Protein AF-A0A4P7KZ93-F1 (afdb_monomer_lite)

Sequence (93 aa):
MQDQLNILPLKKYPYQIATFSSFLEKCGLGKIMPKMKGNFICYELACGVYINLYRNNTIQLQGNPSATSVIEKILKTHLPHYSPPKNDSPPAD

Structure (mmCIF, N/CA/C/O backbone):
data_AF-A0A4P7KZ93-F1
#
_entry.id   AF-A0A4P7KZ93-F1
#
loop_
_atom_site.group_PDB
_atom_site.id
_atom_site.type_symbol
_atom_site.label_atom_id
_atom_site.label_alt_id
_atom_site.label_comp_id
_atom_site.label_asym_id
_atom_site.label_entity_id
_atom_site.label_seq_id
_atom_site.pdbx_PDB_ins_code
_atom_site.Cartn_x
_atom_site.Cartn_y
_atom_site.Cartn_z
_atom_site.occupancy
_atom_site.B_iso_or_equiv
_atom_site.auth_seq_id
_atom_site.auth_comp_id
_atom_site.auth_asym_id
_atom_site.auth_atom_id
_atom_site.pdbx_PDB_model_num
ATOM 1 N N . MET A 1 1 ? 20.112 -14.716 -10.294 1.00 46.25 1 MET A N 1
ATOM 2 C CA . MET A 1 1 ? 20.156 -13.780 -9.152 1.00 46.25 1 MET A CA 1
ATOM 3 C C . MET A 1 1 ? 18.859 -13.995 -8.401 1.00 46.25 1 MET A C 1
ATOM 5 O O . MET A 1 1 ? 17.826 -13.965 -9.047 1.00 46.25 1 MET A O 1
ATOM 9 N N . GLN A 1 2 ? 18.894 -14.359 -7.119 1.00 50.12 2 GLN A N 1
ATOM 10 C CA . GLN A 1 2 ? 17.660 -14.456 -6.337 1.00 50.12 2 GLN A CA 1
ATOM 11 C C . GLN A 1 2 ? 17.134 -13.032 -6.171 1.00 50.12 2 GLN A C 1
ATOM 13 O O . GLN A 1 2 ? 17.782 -12.234 -5.496 1.00 50.12 2 GLN A O 1
ATOM 18 N N . ASP A 1 3 ? 16.023 -12.699 -6.826 1.00 56.50 3 ASP A N 1
ATOM 19 C CA . ASP A 1 3 ? 15.294 -11.460 -6.574 1.00 56.50 3 ASP A CA 1
ATOM 20 C C . ASP A 1 3 ? 14.929 -11.426 -5.091 1.00 56.50 3 ASP A C 1
ATOM 22 O O . ASP A 1 3 ? 13.999 -12.091 -4.631 1.00 56.50 3 ASP A O 1
ATOM 26 N N . GLN A 1 4 ? 15.742 -10.721 -4.309 1.00 64.31 4 GLN A N 1
ATOM 27 C CA . GLN A 1 4 ? 15.561 -10.600 -2.876 1.00 64.31 4 GLN A CA 1
ATOM 28 C C . GLN A 1 4 ? 14.325 -9.720 -2.665 1.00 64.31 4 GLN A C 1
ATOM 30 O O . GLN A 1 4 ? 14.389 -8.492 -2.733 1.00 64.31 4 GLN A O 1
ATOM 35 N N . LEU A 1 5 ? 13.167 -10.359 -2.505 1.00 71.94 5 LEU A N 1
ATOM 36 C CA . LEU A 1 5 ? 11.923 -9.670 -2.195 1.00 71.94 5 LEU A CA 1
ATOM 37 C C . LEU A 1 5 ? 12.044 -9.090 -0.788 1.00 71.94 5 LEU A C 1
ATOM 39 O O . LEU A 1 5 ? 12.118 -9.823 0.197 1.00 71.94 5 LEU A O 1
ATOM 43 N N . ASN A 1 6 ? 12.056 -7.765 -0.701 1.00 81.94 6 ASN A N 1
ATOM 44 C CA . ASN A 1 6 ? 12.020 -7.061 0.565 1.00 81.94 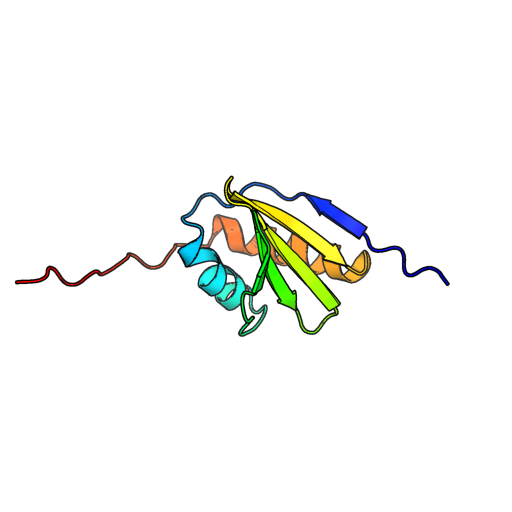6 ASN A CA 1
ATOM 45 C C . ASN A 1 6 ? 10.599 -7.116 1.131 1.00 81.94 6 ASN A C 1
ATOM 47 O O . ASN A 1 6 ? 9.636 -6.902 0.391 1.00 81.94 6 ASN A O 1
ATOM 51 N N . ILE A 1 7 ? 10.475 -7.370 2.433 1.00 86.75 7 ILE A N 1
ATOM 52 C CA . ILE A 1 7 ? 9.207 -7.313 3.165 1.00 86.75 7 ILE A CA 1
ATOM 53 C C . ILE A 1 7 ? 9.338 -6.211 4.207 1.00 86.75 7 ILE A C 1
ATOM 55 O O . ILE A 1 7 ? 10.098 -6.340 5.164 1.00 86.75 7 ILE A O 1
ATOM 59 N N . LEU A 1 8 ? 8.585 -5.130 4.025 1.00 87.12 8 LEU A N 1
ATOM 60 C CA . LEU A 1 8 ? 8.663 -3.950 4.874 1.00 87.12 8 LEU A CA 1
ATOM 61 C C . LEU A 1 8 ? 7.324 -3.708 5.584 1.00 87.12 8 LEU A C 1
ATOM 63 O O . LEU A 1 8 ? 6.355 -3.293 4.938 1.00 87.12 8 LEU A O 1
ATOM 67 N N . PRO A 1 9 ? 7.234 -3.945 6.903 1.00 85.69 9 PRO A N 1
ATOM 68 C CA . PRO A 1 9 ? 6.072 -3.539 7.677 1.00 85.69 9 PRO A CA 1
ATOM 69 C C . PRO A 1 9 ? 6.056 -2.014 7.848 1.00 85.69 9 PRO A C 1
ATOM 71 O O . PRO A 1 9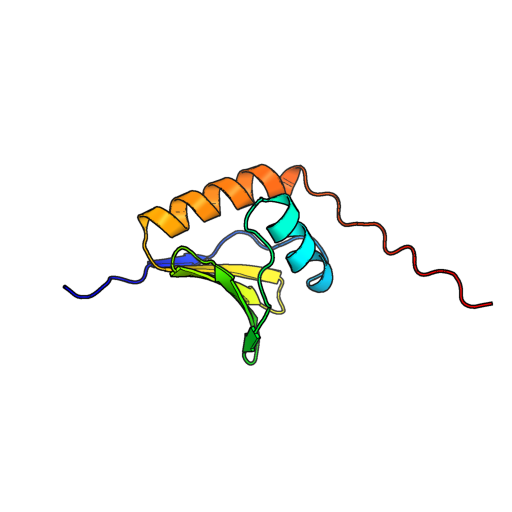 ? 7.062 -1.399 8.199 1.00 85.69 9 PRO A O 1
ATOM 74 N N . LEU A 1 10 ? 4.898 -1.399 7.626 1.00 86.25 10 LEU A N 1
ATOM 75 C CA . LEU A 1 10 ? 4.672 0.033 7.808 1.00 86.25 10 LEU A CA 1
ATOM 76 C C . LEU A 1 10 ? 3.787 0.313 9.026 1.00 86.25 10 LEU A C 1
ATOM 78 O O . LEU A 1 10 ? 3.208 -0.585 9.643 1.00 86.25 10 LEU A O 1
ATOM 82 N N . LYS A 1 11 ? 3.660 1.604 9.365 1.00 82.31 11 LYS A N 1
ATOM 83 C CA . LYS A 1 11 ? 2.690 2.063 10.365 1.00 82.31 11 LYS A CA 1
ATOM 84 C C . LYS A 1 11 ? 1.272 1.642 9.975 1.00 82.31 11 LYS A C 1
ATOM 86 O O . LYS A 1 11 ? 0.936 1.531 8.796 1.00 82.31 11 LYS A O 1
ATOM 91 N N . LYS A 1 12 ? 0.439 1.442 10.995 1.00 88.56 12 LYS A N 1
ATOM 92 C CA . LYS A 1 12 ? -0.968 1.091 10.814 1.00 88.56 12 LYS A CA 1
ATOM 93 C C . LYS A 1 12 ? -1.723 2.197 10.082 1.00 88.56 12 LYS A C 1
ATOM 95 O O . LYS A 1 12 ? -1.520 3.379 10.355 1.00 88.56 12 LYS A O 1
ATOM 100 N N . TYR A 1 13 ? -2.622 1.789 9.197 1.00 89.69 13 TYR A N 1
ATOM 101 C CA . TYR A 1 13 ? -3.580 2.668 8.550 1.00 89.69 13 TYR A CA 1
ATOM 102 C C . TYR A 1 13 ? -4.659 3.089 9.564 1.00 89.69 13 TYR A C 1
ATOM 104 O O . TYR A 1 13 ? -5.384 2.230 10.059 1.00 89.69 13 TYR A O 1
ATOM 112 N N . PRO A 1 14 ? -4.801 4.375 9.914 1.00 88.00 14 PRO A N 1
ATOM 113 C CA . PRO A 1 14 ? -5.677 4.784 11.012 1.00 88.00 14 PRO A CA 1
ATOM 114 C C . PRO A 1 14 ? -7.169 4.835 10.633 1.00 88.00 14 PRO A C 1
ATOM 116 O O . PRO A 1 14 ? -8.002 5.063 11.504 1.00 88.00 14 PRO A O 1
ATOM 119 N N . TYR A 1 15 ? -7.518 4.625 9.359 1.00 89.00 15 TYR A N 1
ATOM 120 C CA . TYR A 1 15 ? -8.892 4.713 8.854 1.00 89.00 15 TYR A CA 1
ATOM 121 C C . TYR A 1 15 ? -9.483 3.333 8.535 1.00 89.00 15 TYR A C 1
ATOM 123 O O . TYR A 1 15 ? -8.809 2.307 8.632 1.00 89.00 15 TYR A O 1
ATOM 131 N N . GLN A 1 16 ? -10.760 3.293 8.154 1.00 88.12 16 GLN A N 1
ATOM 132 C CA . GLN A 1 16 ? -11.436 2.047 7.796 1.00 88.12 16 GLN A CA 1
ATOM 133 C C . GLN A 1 16 ? -10.770 1.369 6.591 1.00 88.12 16 GLN A C 1
ATOM 135 O O . GLN A 1 16 ? -10.421 2.016 5.612 1.00 88.12 16 GLN A O 1
ATOM 140 N N . ILE A 1 17 ? -10.656 0.041 6.617 1.00 88.31 17 ILE A N 1
ATOM 141 C CA . ILE A 1 17 ? -10.017 -0.743 5.544 1.00 88.31 17 ILE A CA 1
ATOM 142 C C . ILE A 1 17 ? -10.635 -0.462 4.164 1.00 88.31 17 ILE A C 1
ATOM 144 O O . ILE A 1 17 ? -9.911 -0.396 3.171 1.00 88.31 17 ILE A O 1
ATOM 148 N N . ALA A 1 18 ? -11.952 -0.242 4.106 1.00 86.31 18 ALA A N 1
ATOM 149 C CA . ALA A 1 18 ? -12.672 0.065 2.872 1.00 86.31 18 ALA A CA 1
ATOM 150 C C . ALA A 1 18 ? -12.170 1.348 2.181 1.00 86.31 18 ALA A C 1
ATOM 152 O O . ALA A 1 18 ? -12.176 1.422 0.956 1.00 86.31 18 ALA A O 1
ATOM 153 N N . THR A 1 19 ? -11.665 2.332 2.937 1.00 89.44 19 THR A N 1
ATOM 154 C CA . THR A 1 19 ? -11.159 3.596 2.370 1.00 89.44 19 THR A CA 1
ATOM 155 C C . THR A 1 19 ? -9.744 3.472 1.811 1.00 89.44 19 THR A C 1
ATOM 157 O O . THR A 1 19 ? -9.253 4.394 1.159 1.00 89.44 19 THR A O 1
ATOM 160 N N . PHE A 1 20 ? -9.066 2.344 2.040 1.00 89.62 20 PHE A N 1
ATOM 161 C CA . PHE A 1 20 ? -7.668 2.188 1.659 1.00 89.62 20 PHE A CA 1
ATOM 162 C C . PHE A 1 20 ? -7.454 2.218 0.147 1.00 89.62 20 PHE A C 1
ATOM 164 O O . PHE A 1 20 ? -6.488 2.818 -0.308 1.00 89.62 20 PHE A O 1
ATOM 171 N N . SER A 1 21 ? -8.374 1.652 -0.640 1.00 88.38 21 SER A N 1
ATOM 172 C CA . SER A 1 21 ? -8.294 1.714 -2.109 1.00 88.38 21 SER A CA 1
ATOM 173 C C . SER A 1 21 ? -8.251 3.168 -2.589 1.00 88.38 21 SER A C 1
ATOM 175 O O . SER A 1 21 ? -7.327 3.564 -3.294 1.00 88.38 21 SER A O 1
ATOM 177 N N . SER A 1 22 ? -9.162 4.003 -2.080 1.00 88.38 22 SER A N 1
ATOM 178 C CA . SER A 1 22 ? -9.205 5.433 -2.401 1.00 88.38 22 SER A CA 1
ATOM 179 C C . SER A 1 22 ? -7.994 6.203 -1.873 1.00 88.38 22 SER A C 1
ATOM 181 O O . SER A 1 22 ? -7.591 7.209 -2.454 1.00 88.38 22 SER A O 1
ATOM 183 N N . PHE A 1 23 ? -7.399 5.763 -0.762 1.00 89.56 23 PHE A N 1
ATOM 184 C CA . PHE A 1 23 ? -6.122 6.302 -0.299 1.00 89.56 23 PHE A CA 1
ATOM 185 C C . PHE A 1 23 ? -4.988 6.015 -1.283 1.00 89.56 23 PHE A C 1
ATOM 187 O O . PHE A 1 23 ? -4.257 6.941 -1.628 1.00 89.56 23 PHE A O 1
ATOM 194 N N . LEU A 1 24 ? -4.868 4.781 -1.777 1.00 90.31 24 LEU A N 1
ATOM 195 C CA . LEU A 1 24 ? -3.855 4.428 -2.774 1.00 90.31 24 LEU A CA 1
ATOM 196 C C . LEU A 1 24 ? -4.046 5.216 -4.079 1.00 90.31 24 LEU A C 1
ATOM 198 O O . LEU A 1 24 ? -3.069 5.703 -4.647 1.00 90.31 24 LEU A O 1
ATOM 202 N N . GLU A 1 25 ? -5.292 5.428 -4.506 1.00 88.19 25 GLU A N 1
ATOM 203 C CA . GLU A 1 25 ? -5.607 6.278 -5.660 1.00 88.19 25 GLU A CA 1
ATOM 204 C C . GLU A 1 25 ? -5.164 7.734 -5.435 1.00 88.19 25 GLU A C 1
ATOM 206 O O . GLU A 1 25 ? -4.497 8.310 -6.294 1.00 88.19 25 GLU A O 1
ATOM 211 N N . LYS A 1 26 ? -5.432 8.317 -4.253 1.00 87.56 26 LYS A N 1
ATOM 212 C CA . LYS A 1 26 ? -4.946 9.667 -3.892 1.00 87.56 26 LYS A CA 1
ATOM 213 C C . LYS A 1 26 ? -3.422 9.763 -3.785 1.00 87.56 26 LYS A C 1
ATOM 215 O O . LYS A 1 26 ? -2.877 10.854 -3.927 1.00 87.56 26 LYS A O 1
ATOM 220 N N . CYS A 1 27 ? -2.741 8.650 -3.529 1.00 87.94 27 CYS A N 1
ATOM 221 C CA . CYS A 1 27 ? -1.282 8.567 -3.557 1.00 87.94 27 CYS A CA 1
ATOM 222 C C . CYS A 1 27 ? -0.714 8.519 -4.987 1.00 87.94 27 CYS A C 1
ATOM 224 O O . CYS A 1 27 ? 0.501 8.457 -5.151 1.00 87.94 27 CYS A O 1
ATOM 226 N N . GLY A 1 28 ? -1.563 8.492 -6.022 1.00 87.31 28 GLY A N 1
ATOM 227 C CA . GLY A 1 28 ? -1.128 8.355 -7.411 1.00 87.31 28 GLY A CA 1
ATOM 228 C C . GLY A 1 28 ? -0.665 6.942 -7.771 1.00 87.31 28 GLY A C 1
ATOM 229 O O . GLY A 1 28 ? -0.020 6.756 -8.798 1.00 87.31 28 GLY A O 1
ATOM 230 N N . LEU A 1 29 ? -0.998 5.931 -6.957 1.00 84.94 29 LEU A N 1
ATOM 231 C CA . LEU A 1 29 ? -0.599 4.536 -7.189 1.00 84.94 29 LEU A CA 1
ATOM 232 C C . LEU A 1 29 ? -1.504 3.805 -8.199 1.00 84.94 29 LEU A C 1
ATOM 234 O O . LEU A 1 29 ? -1.326 2.613 -8.449 1.00 84.94 29 LEU A O 1
ATOM 238 N N . GLY A 1 30 ? -2.428 4.539 -8.823 1.00 71.94 30 GLY A N 1
ATOM 239 C CA . GLY A 1 30 ? -3.316 4.054 -9.873 1.00 71.94 30 GLY A CA 1
ATOM 240 C C . GLY A 1 30 ? -4.505 3.250 -9.349 1.00 71.94 30 GLY A C 1
ATOM 241 O O . GLY A 1 30 ? -4.693 3.064 -8.147 1.00 71.94 30 GLY A O 1
ATOM 242 N N . LYS A 1 31 ? -5.330 2.777 -10.288 1.00 66.00 31 LYS A N 1
ATOM 243 C CA . LYS A 1 31 ? -6.500 1.945 -9.998 1.00 66.00 31 LYS A CA 1
ATOM 244 C C . LYS A 1 31 ? -6.037 0.511 -9.762 1.00 66.00 31 LYS A C 1
ATOM 246 O O . LYS A 1 31 ? -5.769 -0.227 -10.707 1.00 66.00 31 LYS A O 1
ATOM 251 N N . ILE A 1 32 ? -5.902 0.137 -8.497 1.00 80.94 32 ILE A N 1
ATOM 252 C CA . ILE A 1 32 ? -5.390 -1.176 -8.106 1.00 80.94 32 ILE A CA 1
ATOM 253 C C . ILE A 1 32 ? -6.571 -2.091 -7.810 1.00 80.94 32 ILE A C 1
ATOM 255 O O . ILE A 1 32 ? -7.455 -1.723 -7.039 1.00 80.94 32 ILE A O 1
ATOM 259 N N . MET A 1 33 ? -6.595 -3.287 -8.399 1.00 77.00 33 MET A N 1
ATOM 260 C CA . MET A 1 33 ? -7.622 -4.277 -8.074 1.00 77.00 33 MET A CA 1
ATOM 261 C C . MET A 1 33 ? -7.251 -5.002 -6.771 1.00 77.00 33 MET A C 1
ATOM 263 O O . MET A 1 33 ? -6.252 -5.729 -6.755 1.00 77.00 33 MET A O 1
ATOM 267 N N . PRO A 1 34 ? -8.025 -4.840 -5.681 1.00 84.12 34 PRO A N 1
ATOM 268 C CA . PRO A 1 34 ? -7.785 -5.577 -4.450 1.00 84.12 34 PRO A CA 1
ATOM 269 C C . PRO A 1 34 ? -8.056 -7.070 -4.656 1.00 84.12 34 PRO A C 1
ATOM 271 O O . PRO A 1 34 ? -9.135 -7.469 -5.091 1.00 84.12 34 PRO A O 1
ATOM 274 N N . LYS A 1 35 ? -7.094 -7.912 -4.282 1.00 86.88 35 LYS A N 1
ATOM 275 C CA . LYS A 1 35 ? -7.248 -9.369 -4.200 1.00 86.88 35 LYS A CA 1
ATOM 276 C C . LYS A 1 35 ? -7.313 -9.769 -2.731 1.00 86.88 35 LYS A C 1
ATOM 278 O O . LYS A 1 35 ? -6.337 -9.621 -1.996 1.00 86.88 35 LYS A O 1
ATOM 283 N N . MET A 1 36 ? -8.453 -10.287 -2.283 1.00 85.44 36 MET A N 1
ATOM 284 C CA . MET A 1 36 ? -8.587 -10.779 -0.912 1.00 85.44 36 MET A CA 1
ATOM 285 C C . MET A 1 36 ? -7.813 -12.096 -0.755 1.00 85.44 36 MET A C 1
ATOM 287 O O . MET A 1 36 ? -8.071 -13.061 -1.470 1.00 85.44 36 MET A O 1
ATOM 291 N N . LYS A 1 37 ? -6.851 -12.137 0.173 1.00 82.75 37 LYS A N 1
ATOM 292 C CA . LYS A 1 37 ? -6.034 -13.320 0.475 1.00 82.75 37 LYS A CA 1
ATOM 293 C C . LYS A 1 37 ? -6.093 -13.620 1.969 1.00 82.75 37 LYS A C 1
ATOM 295 O O . LYS A 1 37 ? -5.308 -13.100 2.759 1.00 82.75 37 LYS A O 1
ATOM 300 N N . GLY A 1 38 ? -7.047 -14.465 2.358 1.00 85.31 38 GLY A N 1
ATOM 301 C CA . GLY A 1 38 ? -7.239 -14.898 3.743 1.00 85.31 38 GLY A CA 1
ATOM 302 C C . GLY A 1 38 ? -7.454 -13.723 4.704 1.00 85.31 38 GLY A C 1
ATOM 303 O O . GLY A 1 38 ? -8.551 -13.169 4.790 1.00 85.31 38 GLY A O 1
ATOM 304 N N . ASN A 1 39 ? -6.387 -13.342 5.414 1.00 87.06 39 ASN A N 1
ATOM 305 C CA . ASN A 1 39 ? -6.402 -12.327 6.473 1.00 87.06 39 ASN A CA 1
ATOM 306 C C . ASN A 1 39 ? -5.962 -10.922 6.027 1.00 87.06 39 ASN A C 1
ATOM 308 O O . ASN A 1 39 ? -5.937 -10.004 6.855 1.00 87.06 39 ASN A O 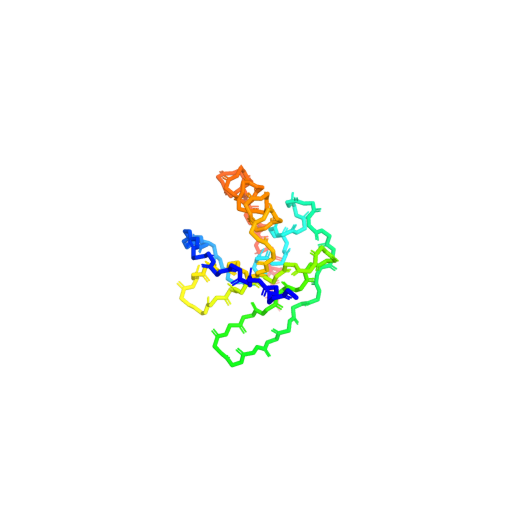1
ATOM 312 N N . PHE A 1 40 ? -5.626 -10.735 4.751 1.00 90.06 40 PHE A N 1
ATOM 313 C CA . PHE A 1 40 ? -5.248 -9.436 4.202 1.00 90.06 40 PHE A CA 1
ATOM 314 C C . PHE A 1 40 ? -5.853 -9.191 2.820 1.00 90.06 40 PHE A C 1
ATOM 316 O O . PHE A 1 4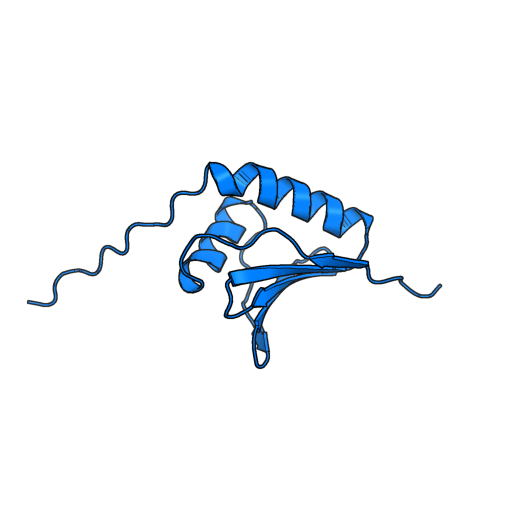0 ? -6.268 -10.110 2.111 1.00 90.06 40 PHE A O 1
ATOM 323 N N . ILE A 1 41 ? -5.893 -7.919 2.443 1.00 91.25 41 ILE A N 1
ATOM 324 C CA . ILE A 1 41 ? -6.215 -7.462 1.098 1.00 91.25 41 ILE A CA 1
ATOM 325 C C . ILE A 1 41 ? -4.896 -7.120 0.414 1.00 91.25 41 ILE A C 1
ATOM 327 O O . ILE A 1 41 ? -4.128 -6.302 0.918 1.00 91.25 41 ILE A O 1
ATOM 331 N N . CYS A 1 42 ? -4.619 -7.781 -0.702 1.00 91.69 42 CYS A N 1
ATOM 332 C CA . CYS A 1 42 ? -3.416 -7.589 -1.495 1.00 91.69 42 CYS A CA 1
ATOM 333 C C . CYS A 1 42 ? -3.705 -6.623 -2.645 1.00 91.69 42 CYS A C 1
ATOM 335 O O . CYS A 1 42 ? -4.636 -6.839 -3.418 1.00 91.69 42 CYS A O 1
ATOM 337 N N . TYR A 1 43 ? -2.889 -5.586 -2.764 1.00 91.25 43 TYR A N 1
ATOM 338 C CA . TYR A 1 43 ? -2.938 -4.586 -3.819 1.00 91.25 43 TYR A CA 1
ATOM 339 C C . TYR A 1 43 ? -1.648 -4.695 -4.629 1.00 91.25 43 TYR A C 1
ATOM 341 O O . TYR A 1 43 ? -0.562 -4.415 -4.125 1.00 91.25 43 TYR A O 1
ATOM 349 N N . GLU A 1 44 ? -1.762 -5.147 -5.870 1.00 90.25 44 GLU A N 1
ATOM 350 C CA . GLU A 1 44 ? -0.631 -5.366 -6.771 1.00 90.25 44 GLU A CA 1
ATOM 351 C C . GLU A 1 44 ? -0.391 -4.115 -7.623 1.00 90.25 44 GLU A C 1
ATOM 353 O O . GLU A 1 44 ? -1.253 -3.714 -8.403 1.00 90.25 44 GLU A O 1
ATOM 358 N N . LEU A 1 45 ? 0.768 -3.477 -7.454 1.00 87.56 45 LEU A N 1
ATOM 359 C CA . LEU A 1 45 ? 1.176 -2.328 -8.258 1.00 87.56 45 LEU A CA 1
ATOM 360 C C . LEU A 1 45 ? 1.850 -2.783 -9.555 1.00 87.56 45 LEU A C 1
ATOM 362 O O . LEU A 1 45 ? 2.585 -3.770 -9.569 1.00 87.56 45 LEU A O 1
ATOM 366 N N . ALA A 1 46 ? 1.719 -1.978 -10.613 1.00 84.00 46 ALA A N 1
ATOM 367 C CA . ALA A 1 46 ? 2.377 -2.221 -11.902 1.00 84.00 46 ALA A CA 1
ATOM 368 C C . ALA A 1 46 ? 3.913 -2.320 -11.798 1.00 84.00 46 ALA A C 1
ATOM 370 O O . ALA A 1 46 ? 4.548 -3.011 -12.588 1.00 84.00 46 ALA A O 1
ATOM 371 N N . CYS A 1 47 ? 4.515 -1.679 -10.791 1.00 82.94 47 CYS A N 1
ATOM 372 C CA . CYS A 1 47 ? 5.956 -1.725 -10.525 1.00 82.94 47 CYS A CA 1
ATOM 373 C C . CYS A 1 47 ? 6.430 -3.033 -9.852 1.00 82.94 47 CYS A C 1
ATOM 375 O O . CYS A 1 47 ? 7.568 -3.094 -9.389 1.00 82.94 47 CYS A O 1
ATOM 377 N N . GLY A 1 48 ? 5.565 -4.046 -9.717 1.00 85.19 48 GLY A N 1
ATOM 378 C CA . GLY A 1 48 ? 5.896 -5.321 -9.069 1.00 85.19 48 GLY A CA 1
ATOM 379 C C . GLY A 1 48 ? 5.982 -5.249 -7.539 1.00 85.19 48 GLY A C 1
ATOM 380 O O . GLY A 1 48 ? 6.575 -6.124 -6.908 1.00 85.19 48 GLY A O 1
ATOM 381 N N . VAL A 1 49 ? 5.417 -4.198 -6.934 1.00 89.81 49 VAL A N 1
ATOM 382 C CA . VAL A 1 49 ? 5.282 -4.060 -5.477 1.00 89.81 49 VAL A CA 1
ATOM 383 C C . VAL A 1 49 ? 3.870 -4.452 -5.067 1.00 89.81 49 VAL A C 1
ATOM 385 O O . VAL A 1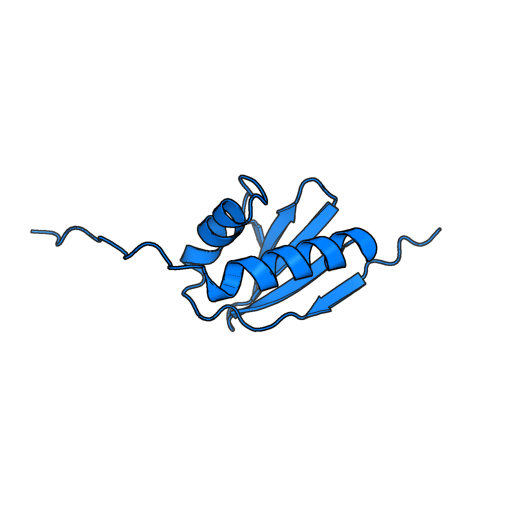 49 ? 2.890 -3.991 -5.641 1.00 89.81 49 VAL A O 1
ATOM 388 N N . TYR A 1 50 ? 3.772 -5.259 -4.025 1.00 91.25 50 TYR A N 1
ATOM 389 C CA . TYR A 1 50 ? 2.531 -5.673 -3.401 1.00 91.25 50 TYR A CA 1
ATOM 390 C C . TYR A 1 50 ? 2.346 -4.903 -2.097 1.00 91.25 50 TYR A C 1
ATOM 392 O O . TYR A 1 50 ? 3.237 -4.875 -1.247 1.00 91.25 50 TYR A O 1
ATOM 400 N N . ILE A 1 51 ? 1.180 -4.292 -1.926 1.00 93.06 51 ILE A N 1
ATOM 401 C CA . ILE A 1 51 ? 0.756 -3.669 -0.675 1.00 93.06 51 ILE A CA 1
ATOM 402 C C . ILE A 1 51 ? -0.270 -4.598 -0.038 1.00 93.06 51 ILE A C 1
ATOM 404 O O . ILE A 1 51 ? -1.346 -4.818 -0.582 1.00 93.06 51 ILE A O 1
ATOM 408 N N . ASN A 1 52 ? 0.051 -5.149 1.121 1.00 92.75 52 ASN A N 1
ATOM 409 C CA . ASN A 1 52 ? -0.834 -6.017 1.879 1.00 92.75 52 ASN A CA 1
ATOM 410 C C . ASN A 1 52 ? -1.420 -5.220 3.045 1.00 92.75 52 ASN A C 1
ATOM 412 O O . ASN A 1 52 ? -0.681 -4.758 3.915 1.00 92.75 52 ASN A O 1
ATOM 416 N N . LEU A 1 53 ? -2.742 -5.064 3.070 1.00 93.25 53 LEU A N 1
ATOM 417 C CA . LEU A 1 53 ? -3.469 -4.470 4.187 1.00 93.25 53 LEU A CA 1
ATOM 418 C C . LEU A 1 53 ? -4.146 -5.566 5.007 1.00 93.25 53 LEU A C 1
ATOM 420 O O . LEU A 1 53 ? -5.080 -6.221 4.544 1.00 93.25 53 LEU A O 1
ATOM 424 N N . TYR A 1 54 ? -3.691 -5.748 6.238 1.00 91.94 54 TYR A N 1
ATOM 425 C CA . TYR A 1 54 ? -4.242 -6.729 7.164 1.00 91.94 54 TYR A CA 1
ATOM 426 C C . TYR A 1 54 ? -5.490 -6.201 7.879 1.00 91.94 54 TYR A C 1
ATOM 428 O O . TYR A 1 54 ? -5.678 -4.995 8.043 1.00 91.94 54 TYR A O 1
ATOM 436 N N . ARG A 1 55 ? -6.323 -7.121 8.387 1.00 88.19 55 ARG A N 1
ATOM 437 C CA . ARG A 1 55 ? -7.535 -6.793 9.168 1.00 88.19 55 ARG A CA 1
ATOM 438 C C . ARG A 1 55 ? -7.283 -5.960 10.429 1.00 88.19 55 ARG A C 1
ATOM 440 O O . ARG A 1 55 ? -8.189 -5.294 10.902 1.00 88.19 55 ARG A O 1
ATOM 447 N N . ASN A 1 56 ? -6.069 -6.000 10.971 1.00 89.69 56 ASN A N 1
ATOM 448 C CA . ASN A 1 56 ? -5.639 -5.190 12.116 1.00 89.69 56 ASN A CA 1
ATOM 449 C C . ASN A 1 56 ? -5.074 -3.817 11.703 1.00 89.69 56 ASN A C 1
ATOM 451 O O . ASN A 1 56 ? -4.347 -3.191 12.483 1.00 89.69 56 ASN A O 1
ATOM 455 N N . ASN A 1 57 ? -5.355 -3.397 10.468 1.00 89.88 57 ASN A N 1
ATOM 456 C CA . ASN A 1 57 ? -4.903 -2.163 9.844 1.00 89.88 57 ASN A CA 1
ATOM 457 C C . ASN A 1 57 ? -3.390 -2.071 9.609 1.00 89.88 57 ASN A C 1
ATOM 459 O O . ASN A 1 57 ? -2.889 -1.007 9.244 1.00 89.88 57 ASN A O 1
ATOM 463 N N . THR A 1 58 ? -2.635 -3.153 9.791 1.00 92.19 58 THR A N 1
ATOM 464 C CA . THR A 1 58 ? -1.211 -3.161 9.453 1.00 92.19 58 THR A CA 1
ATOM 465 C C . THR A 1 58 ? -1.038 -3.135 7.939 1.00 92.19 58 THR A C 1
ATOM 467 O O . THR A 1 58 ? -1.667 -3.912 7.221 1.00 92.19 58 THR A O 1
ATOM 470 N N . ILE A 1 59 ? -0.162 -2.252 7.462 1.00 92.88 59 ILE A N 1
ATOM 471 C CA . ILE A 1 59 ? 0.259 -2.196 6.064 1.00 92.88 59 ILE A CA 1
ATOM 472 C C . ILE A 1 59 ? 1.610 -2.909 5.960 1.00 92.88 59 ILE A C 1
ATOM 474 O O . ILE A 1 59 ? 2.508 -2.661 6.762 1.00 92.88 59 ILE A O 1
ATOM 478 N N . GLN A 1 60 ? 1.774 -3.769 4.964 1.00 93.81 60 GLN A N 1
ATOM 479 C CA . GLN A 1 60 ? 3.045 -4.403 4.629 1.00 93.81 60 GLN A CA 1
ATOM 480 C C . GLN A 1 60 ? 3.320 -4.207 3.143 1.00 93.81 60 GLN A C 1
ATOM 482 O O . GLN A 1 60 ? 2.459 -4.485 2.314 1.00 93.81 60 GLN A O 1
ATOM 487 N N . LEU A 1 61 ? 4.526 -3.767 2.806 1.00 93.00 61 LEU A N 1
ATOM 488 C CA . LEU A 1 61 ? 5.011 -3.738 1.433 1.00 93.00 61 LEU A CA 1
ATOM 489 C C . LEU A 1 61 ? 5.839 -4.985 1.156 1.00 93.00 61 LEU A C 1
ATOM 491 O O . LEU A 1 61 ? 6.600 -5.433 2.012 1.00 93.00 61 LEU A O 1
ATOM 495 N N . GLN A 1 62 ? 5.708 -5.529 -0.043 1.00 91.19 62 GLN A N 1
ATOM 496 C CA . GLN A 1 62 ? 6.506 -6.649 -0.512 1.00 91.19 62 GLN A CA 1
ATOM 497 C C . GLN A 1 62 ? 6.927 -6.399 -1.957 1.00 91.19 62 GLN A C 1
ATOM 499 O O . GLN A 1 62 ? 6.093 -6.046 -2.781 1.00 91.19 62 GLN A O 1
ATOM 504 N N . GLY A 1 63 ? 8.202 -6.568 -2.292 1.00 89.56 63 GLY A N 1
ATOM 505 C CA . GLY A 1 63 ? 8.679 -6.332 -3.657 1.00 89.56 63 GLY A CA 1
ATOM 506 C C . GLY A 1 63 ? 10.152 -5.962 -3.710 1.00 89.56 63 GLY A C 1
ATOM 507 O O . GLY A 1 63 ? 10.896 -6.193 -2.759 1.00 89.56 63 GLY A O 1
ATOM 508 N N . ASN A 1 64 ? 10.573 -5.359 -4.821 1.00 89.12 64 ASN A N 1
ATOM 509 C CA . ASN A 1 64 ? 11.939 -4.862 -4.967 1.00 89.12 64 ASN A CA 1
ATOM 510 C C . ASN A 1 64 ? 12.248 -3.786 -3.897 1.00 89.12 64 ASN A C 1
ATOM 512 O O . ASN A 1 64 ? 11.450 -2.856 -3.743 1.00 89.12 64 ASN A O 1
ATOM 516 N N . PRO A 1 65 ? 13.389 -3.854 -3.183 1.00 87.19 65 PRO A N 1
ATOM 517 C CA . PRO A 1 65 ? 13.740 -2.911 -2.117 1.00 87.19 65 PRO A CA 1
ATOM 518 C C . PRO A 1 65 ? 13.683 -1.442 -2.563 1.00 87.19 65 PRO A C 1
ATOM 520 O O . PRO A 1 65 ? 13.066 -0.623 -1.879 1.00 87.19 65 PRO A O 1
ATOM 523 N N . SER A 1 66 ? 14.216 -1.114 -3.743 1.00 88.06 66 SER A N 1
ATOM 524 C CA . SER A 1 66 ? 14.202 0.251 -4.283 1.00 88.06 66 SER A CA 1
ATOM 525 C C . SER A 1 66 ? 12.778 0.753 -4.510 1.00 88.06 66 SER A C 1
ATOM 527 O O . SER A 1 66 ? 12.431 1.860 -4.104 1.00 88.06 66 SER A O 1
ATOM 529 N N . ALA A 1 67 ? 11.921 -0.088 -5.095 1.00 88.81 67 ALA A N 1
ATOM 530 C CA . ALA A 1 67 ? 10.527 0.258 -5.340 1.00 88.81 67 ALA A CA 1
ATOM 531 C C . ALA A 1 67 ? 9.734 0.359 -4.026 1.00 88.81 67 ALA A C 1
ATOM 533 O O . ALA A 1 67 ? 9.027 1.340 -3.811 1.00 88.81 67 ALA A O 1
ATOM 534 N N . THR A 1 68 ? 9.896 -0.597 -3.104 1.00 90.69 68 THR A N 1
ATOM 535 C CA . THR A 1 68 ? 9.209 -0.578 -1.799 1.00 90.69 68 THR A CA 1
ATOM 536 C C . THR A 1 68 ? 9.545 0.668 -0.982 1.00 90.69 68 THR A C 1
ATOM 538 O O . THR A 1 68 ? 8.650 1.231 -0.360 1.00 90.69 68 THR A O 1
ATOM 541 N N . SER A 1 69 ? 10.787 1.160 -1.038 1.00 90.19 69 SER A N 1
ATOM 542 C CA . SER A 1 69 ? 11.186 2.381 -0.331 1.00 90.19 69 SER A CA 1
ATOM 543 C C . SER A 1 69 ? 10.564 3.648 -0.940 1.00 90.19 69 SER A C 1
ATOM 545 O O . SER A 1 69 ? 10.172 4.564 -0.214 1.00 90.19 69 SER A O 1
ATOM 547 N N . VAL A 1 70 ? 10.389 3.695 -2.267 1.00 90.75 70 VAL A N 1
ATOM 548 C CA . VAL A 1 70 ? 9.648 4.780 -2.935 1.00 90.75 70 VAL A CA 1
ATOM 549 C C . VAL A 1 70 ? 8.177 4.762 -2.519 1.00 90.75 70 VAL A C 1
ATOM 551 O O . VAL A 1 70 ? 7.649 5.794 -2.106 1.00 90.75 70 VAL A O 1
ATOM 554 N N . ILE A 1 71 ? 7.531 3.592 -2.554 1.00 90.94 71 ILE A N 1
ATOM 555 C CA . ILE A 1 71 ? 6.129 3.444 -2.138 1.00 90.94 71 ILE A CA 1
ATOM 556 C C . ILE A 1 71 ? 5.956 3.803 -0.661 1.00 90.94 71 ILE A C 1
ATOM 558 O O . ILE A 1 71 ? 5.039 4.541 -0.319 1.00 90.94 71 ILE A O 1
ATOM 562 N N . GLU A 1 72 ? 6.857 3.360 0.216 1.00 92.00 72 GLU A N 1
ATOM 563 C CA . GLU A 1 72 ? 6.849 3.747 1.627 1.00 92.00 72 GLU A CA 1
ATOM 564 C C . GLU A 1 72 ? 6.855 5.270 1.799 1.00 92.00 72 GLU A C 1
ATOM 566 O O . GLU A 1 72 ? 6.055 5.794 2.579 1.00 92.00 72 GLU A O 1
ATOM 571 N N . LYS A 1 73 ? 7.742 5.982 1.091 1.00 91.25 73 LYS A N 1
ATOM 572 C CA . LYS A 1 73 ? 7.813 7.447 1.159 1.00 91.25 73 LYS A CA 1
ATOM 573 C C . LYS A 1 73 ? 6.512 8.084 0.694 1.00 91.25 73 LYS A C 1
ATOM 575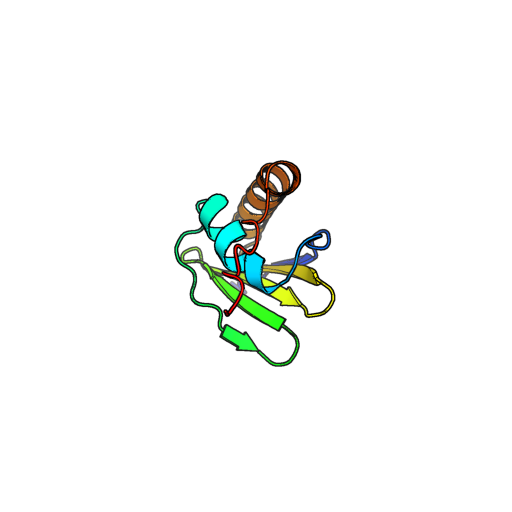 O O . LYS A 1 73 ? 5.982 8.922 1.413 1.00 91.25 73 LYS A O 1
ATOM 580 N N . ILE A 1 74 ? 5.965 7.643 -0.439 1.00 91.44 74 ILE A N 1
ATOM 581 C CA . ILE A 1 74 ? 4.682 8.136 -0.958 1.00 91.44 74 ILE A CA 1
ATOM 582 C C . ILE A 1 74 ? 3.579 7.947 0.091 1.00 91.44 74 ILE A C 1
ATOM 584 O O . ILE A 1 74 ? 2.911 8.908 0.468 1.00 91.44 74 ILE A O 1
ATOM 588 N N . LEU A 1 75 ? 3.428 6.737 0.637 1.00 90.31 75 LEU A N 1
ATOM 589 C CA . LEU A 1 75 ? 2.403 6.459 1.643 1.00 90.31 75 LEU A CA 1
ATOM 590 C C . LEU A 1 75 ? 2.600 7.327 2.892 1.00 90.31 75 LEU A C 1
ATOM 592 O O . LEU A 1 75 ? 1.637 7.915 3.373 1.00 90.31 75 LEU A O 1
ATOM 596 N N . LYS A 1 76 ? 3.831 7.460 3.403 1.00 89.00 76 LYS A N 1
ATOM 597 C CA . LYS A 1 76 ? 4.134 8.304 4.573 1.00 89.00 76 LYS A CA 1
ATOM 598 C C . LYS A 1 76 ? 3.870 9.786 4.321 1.00 89.00 76 LYS A C 1
ATOM 600 O O . LYS A 1 76 ? 3.428 10.464 5.242 1.00 89.00 76 LYS A O 1
ATOM 605 N N . THR A 1 77 ? 4.127 10.276 3.111 1.00 89.50 77 THR A N 1
ATOM 606 C CA . THR A 1 77 ? 3.853 11.662 2.730 1.00 89.50 77 THR A CA 1
ATOM 607 C C . THR A 1 77 ? 2.357 11.910 2.615 1.00 89.50 77 THR A C 1
ATOM 609 O O . THR A 1 77 ? 1.893 12.926 3.101 1.00 89.50 77 THR A O 1
ATOM 612 N N . HIS A 1 78 ? 1.577 10.996 2.039 1.00 87.31 78 HIS A N 1
ATOM 613 C CA . HIS A 1 78 ? 0.144 11.219 1.825 1.00 87.31 78 HIS A CA 1
ATOM 614 C C . HIS A 1 78 ? -0.728 10.893 3.045 1.00 87.31 78 HIS A C 1
ATOM 616 O O . HIS A 1 78 ? -1.762 11.528 3.233 1.00 87.31 78 HIS A O 1
ATOM 622 N N . LEU A 1 79 ? -0.335 9.929 3.886 1.00 85.88 79 LEU A N 1
ATOM 623 C CA . LEU A 1 79 ? -1.123 9.485 5.041 1.00 85.88 79 LEU A CA 1
ATOM 624 C C . LEU A 1 79 ? -1.547 10.617 6.001 1.00 85.88 79 LEU A C 1
ATOM 626 O O . LEU A 1 79 ? -2.729 10.651 6.337 1.00 85.88 79 LEU A O 1
ATOM 630 N N . PRO A 1 80 ? -0.673 11.553 6.431 1.00 82.62 80 PRO A N 1
ATOM 631 C CA . PRO A 1 80 ? -1.079 12.641 7.326 1.00 82.62 80 PRO A CA 1
ATOM 632 C C . PRO A 1 80 ? -2.025 13.657 6.669 1.00 82.62 80 PRO A C 1
ATOM 634 O O . PRO A 1 80 ? -2.743 14.359 7.374 1.00 82.62 80 PRO A O 1
ATOM 637 N N . HIS A 1 81 ? -2.053 13.727 5.336 1.00 80.25 81 HIS A N 1
ATOM 638 C CA . HIS A 1 81 ? -2.930 14.624 4.576 1.00 80.25 81 HIS A CA 1
ATOM 639 C C . HIS A 1 81 ? -4.178 13.915 4.037 1.00 80.25 81 HIS A C 1
ATOM 641 O O . HIS A 1 81 ? -5.022 14.533 3.384 1.00 80.25 81 HIS A O 1
ATOM 647 N N . TYR A 1 82 ? -4.316 12.611 4.282 1.00 79.69 82 TYR A N 1
ATOM 648 C CA . TYR A 1 82 ? -5.450 11.853 3.794 1.00 79.69 82 TYR A CA 1
ATOM 649 C C . TYR A 1 82 ? -6.661 12.067 4.696 1.00 79.69 82 TYR A C 1
ATOM 651 O O . TYR A 1 82 ? -6.724 11.581 5.819 1.00 79.69 82 TYR A O 1
ATOM 659 N N . SER A 1 83 ? -7.674 12.746 4.170 1.00 76.19 83 SER A N 1
ATOM 660 C CA . SER A 1 83 ? -9.020 12.683 4.732 1.00 76.19 83 SER A CA 1
ATOM 661 C C . SER A 1 83 ? -9.806 11.587 4.007 1.00 76.19 83 SER A C 1
ATOM 663 O O . SER A 1 83 ? -9.940 11.677 2.771 1.00 76.19 83 SER A O 1
ATOM 665 N N . PRO A 1 84 ? -10.303 10.555 4.722 1.00 72.75 84 PRO A N 1
ATOM 666 C CA . PRO A 1 84 ? -11.210 9.590 4.122 1.00 72.75 84 PRO A CA 1
ATOM 667 C C . PRO A 1 84 ? -12.453 10.329 3.617 1.00 72.75 84 PRO A C 1
ATOM 669 O O . PRO A 1 84 ? -12.883 11.295 4.259 1.00 72.75 84 PRO A O 1
ATOM 672 N N . PRO A 1 85 ? -13.025 9.927 2.470 1.00 66.31 85 PRO A N 1
ATOM 673 C CA . PRO A 1 85 ? -14.324 10.445 2.072 1.00 66.31 85 PRO A CA 1
ATOM 674 C C . PRO A 1 85 ? -15.299 10.189 3.225 1.00 66.31 85 PRO A C 1
ATOM 676 O O . PRO A 1 85 ? -15.351 9.078 3.760 1.00 66.31 85 PRO A O 1
ATOM 679 N N . LYS A 1 86 ? -16.021 11.231 3.659 1.00 58.94 86 LYS A N 1
ATOM 680 C CA . LYS A 1 86 ? -17.149 11.036 4.570 1.00 58.94 86 LYS A CA 1
ATOM 681 C C . LYS A 1 86 ? -18.079 10.064 3.860 1.00 58.94 86 LYS A C 1
ATOM 683 O O . LYS A 1 86 ? -18.410 10.284 2.697 1.00 58.94 86 LYS A O 1
ATOM 688 N N . ASN A 1 87 ? -18.411 8.968 4.530 1.00 52.19 87 ASN A N 1
ATOM 689 C CA . ASN A 1 87 ? -19.436 8.051 4.070 1.00 52.19 87 ASN A CA 1
ATOM 690 C C . ASN A 1 87 ? -20.749 8.849 4.092 1.00 52.19 87 ASN A C 1
ATOM 692 O O . ASN A 1 87 ? -21.447 8.864 5.100 1.00 52.19 87 ASN A O 1
ATOM 696 N N . ASP A 1 88 ? -21.041 9.580 3.018 1.00 46.84 88 ASP A N 1
ATOM 697 C CA . ASP A 1 88 ? -22.364 10.128 2.743 1.00 46.84 88 ASP A CA 1
ATOM 698 C C . ASP A 1 88 ? -23.215 8.925 2.330 1.00 46.84 88 ASP A C 1
ATOM 700 O O . ASP A 1 88 ? -23.445 8.635 1.159 1.00 46.84 88 ASP A O 1
ATOM 704 N N . SER A 1 89 ? -23.542 8.095 3.321 1.00 51.97 89 SER A N 1
ATOM 705 C CA . SER A 1 89 ? -24.661 7.180 3.180 1.00 51.97 89 SER A CA 1
ATOM 706 C C . SER A 1 89 ? -25.885 8.089 3.118 1.00 51.97 89 SER A C 1
ATOM 708 O O . SER A 1 89 ? -26.108 8.805 4.099 1.00 51.97 89 SER A O 1
ATOM 710 N N . PRO A 1 90 ? -26.649 8.133 2.011 1.00 50.66 90 PRO A N 1
ATOM 711 C CA . PRO A 1 90 ? -27.936 8.799 2.066 1.00 50.66 90 PRO A CA 1
ATOM 712 C C . PRO A 1 90 ? -28.737 8.121 3.188 1.00 50.66 90 PRO A C 1
ATOM 714 O O . PRO A 1 90 ? -28.706 6.886 3.277 1.00 50.66 90 PRO A O 1
ATOM 717 N N . PRO A 1 91 ? -29.394 8.877 4.085 1.00 49.91 91 PRO A N 1
ATOM 718 C CA . PRO A 1 91 ? -30.378 8.273 4.965 1.00 49.91 91 PRO A CA 1
ATOM 719 C C . PRO A 1 91 ? -31.395 7.577 4.058 1.00 49.91 91 PRO A C 1
ATOM 721 O O . PRO A 1 91 ? -31.954 8.201 3.157 1.00 49.91 91 PRO A O 1
ATOM 724 N N . ALA A 1 92 ? -31.542 6.265 4.228 1.00 60.16 92 ALA A N 1
ATOM 725 C CA . ALA A 1 92 ? -32.676 5.563 3.660 1.00 60.16 92 ALA A CA 1
ATOM 726 C C . ALA A 1 92 ? -33.921 6.127 4.359 1.00 60.16 92 ALA A C 1
ATOM 728 O O . ALA A 1 92 ? -33.998 6.058 5.588 1.00 60.16 92 ALA A O 1
ATOM 729 N N . ASP A 1 93 ? -34.784 6.766 3.572 1.00 56.62 93 ASP A N 1
ATOM 730 C CA . ASP A 1 93 ? -36.142 7.177 3.947 1.00 56.62 93 ASP A CA 1
ATOM 731 C C . ASP A 1 93 ? -37.002 5.945 4.271 1.00 56.62 93 ASP A C 1
ATOM 733 O O . ASP A 1 93 ? -36.895 4.941 3.520 1.00 56.62 93 ASP A O 1
#

Organism: NCBI:txid638

pLDDT: mean 82.59, std 12.47, range [46.25, 93.81]

Foldseek 3Di:
DPQPKDKAKDDFQPDDPVLVQVLCVVLVQDNFDWDDDPQWTWTQGPQRKIWTQGPRRITMIIGHPVVSVVVRVSSVVSRVVDDRPDPPPPPDD

Secondary structure (DSSP, 8-state):
-----EEEE-PPP-S-GGGHHHHHHHTT-----EEEETTEEEEE-TTS-EEEEETTS-EEEEE-HHHHHHHHHHHHHHGGG-PPPP--PPPP-

Radius of gyration: 14.16 Å; chains: 1; bounding box: 56×30×24 Å